Protein AF-A0A9E0UCE8-F1 (afdb_monomer_lite)

pLDDT: mean 89.72, std 10.03, range [45.31, 96.56]

Radius of gyration: 19.13 Å; chains: 1; bounding box: 42×56×51 Å

Secondary structure (DSSP, 8-state):
-HHHHHGGGGGGGHHHHHHHHTTPPPPGGGGGSTTTGGGB-TTS-B-HHHHHHHT-HHHHSS--TT-HHHHHHHHHHHTPPS--HHHHHHHHHHHHHHHHHHHHHTTS-GGGHHHHHHHHHHHHHHHHHT-TTSHHHHHHHHHHHHHHHHHHHHHHHHHHH-TT-S-S-S--

Structure (mmCIF, N/CA/C/O backbone):
data_AF-A0A9E0UCE8-F1
#
_entry.id   AF-A0A9E0UCE8-F1
#
loop_
_atom_site.group_PDB
_atom_site.id
_atom_site.type_symbol
_atom_site.label_atom_id
_atom_site.label_alt_id
_atom_site.label_comp_id
_atom_site.label_asym_id
_atom_site.label_entity_id
_atom_site.label_seq_id
_atom_site.pdbx_PDB_ins_code
_atom_site.Cartn_x
_atom_site.Cartn_y
_atom_site.Cartn_z
_atom_site.occupancy
_atom_site.B_iso_or_equiv
_atom_site.auth_seq_id
_atom_site.auth_comp_id
_atom_site.auth_asym_id
_atom_site.auth_atom_id
_atom_site.pdbx_PDB_model_num
ATOM 1 N N . TRP A 1 1 ? 13.518 8.952 -3.266 1.00 91.88 1 TRP A N 1
ATOM 2 C CA . TRP A 1 1 ? 12.935 7.655 -2.852 1.00 91.88 1 TRP A CA 1
ATOM 3 C C . TRP A 1 1 ? 12.118 7.725 -1.569 1.00 91.88 1 TRP A C 1
ATOM 5 O O . TRP A 1 1 ? 11.106 7.041 -1.507 1.00 91.88 1 TRP A O 1
ATOM 15 N N . GLN A 1 2 ? 12.487 8.557 -0.584 1.00 93.75 2 GLN A N 1
ATOM 16 C CA . GLN A 1 2 ? 11.769 8.698 0.694 1.00 93.75 2 GLN A CA 1
ATOM 17 C C . GLN A 1 2 ? 10.242 8.817 0.553 1.00 93.75 2 GLN A C 1
ATOM 19 O O . GLN A 1 2 ? 9.529 8.049 1.184 1.00 93.75 2 GLN A O 1
ATOM 24 N N . ALA A 1 3 ? 9.734 9.703 -0.313 1.00 94.81 3 ALA A N 1
ATOM 25 C CA . ALA A 1 3 ? 8.290 9.859 -0.529 1.00 94.81 3 ALA A CA 1
ATOM 26 C C . ALA A 1 3 ? 7.595 8.554 -0.971 1.00 94.81 3 ALA A C 1
ATOM 28 O O . ALA A 1 3 ? 6.529 8.215 -0.464 1.00 94.81 3 ALA A O 1
ATOM 29 N N . ALA A 1 4 ? 8.214 7.793 -1.878 1.00 95.62 4 ALA A N 1
ATOM 30 C CA . ALA A 1 4 ? 7.695 6.507 -2.338 1.00 95.62 4 ALA A CA 1
ATOM 31 C C . ALA A 1 4 ? 7.747 5.427 -1.243 1.00 95.62 4 ALA A C 1
ATOM 33 O O . ALA A 1 4 ? 6.852 4.590 -1.177 1.00 95.62 4 ALA A O 1
ATOM 34 N N . VAL A 1 5 ? 8.767 5.453 -0.379 1.00 95.19 5 VAL A N 1
ATOM 35 C CA . VAL A 1 5 ? 8.901 4.532 0.763 1.00 95.19 5 VAL A CA 1
ATOM 36 C C . VAL A 1 5 ? 7.880 4.859 1.853 1.00 95.19 5 VAL A C 1
ATOM 38 O O . VAL A 1 5 ? 7.172 3.970 2.308 1.00 95.19 5 VAL A O 1
ATOM 41 N N . LEU A 1 6 ? 7.733 6.129 2.239 1.00 94.62 6 LEU A N 1
ATOM 42 C CA . LEU A 1 6 ? 6.756 6.546 3.251 1.00 94.62 6 LEU A CA 1
ATOM 43 C C . LEU A 1 6 ? 5.315 6.240 2.827 1.00 94.62 6 LEU A C 1
ATOM 45 O O . LEU A 1 6 ? 4.476 5.937 3.670 1.00 94.62 6 LEU A O 1
ATOM 49 N N . TRP A 1 7 ? 5.033 6.247 1.523 1.00 96.56 7 TRP A N 1
ATOM 50 C CA . TRP A 1 7 ? 3.720 5.892 0.991 1.00 96.56 7 TRP A CA 1
ATOM 51 C C . TRP A 1 7 ? 3.315 4.426 1.248 1.00 96.56 7 TRP A C 1
ATOM 53 O O . TRP A 1 7 ? 2.123 4.135 1.353 1.00 96.56 7 TRP A O 1
ATOM 63 N N . PHE A 1 8 ? 4.278 3.509 1.434 1.00 94.69 8 PHE A N 1
ATOM 64 C CA . PHE A 1 8 ? 3.996 2.121 1.838 1.00 94.69 8 PHE A CA 1
ATOM 65 C C . PHE A 1 8 ? 3.349 2.015 3.219 1.00 94.69 8 PHE A C 1
ATOM 67 O O . PHE A 1 8 ? 2.642 1.043 3.469 1.00 94.69 8 PHE A O 1
ATOM 74 N N . ALA A 1 9 ? 3.509 3.019 4.087 1.00 93.25 9 ALA A N 1
ATOM 75 C CA . ALA A 1 9 ? 2.857 3.031 5.395 1.00 93.25 9 ALA A CA 1
ATOM 76 C C . ALA A 1 9 ? 1.320 3.006 5.297 1.00 93.25 9 ALA A C 1
ATOM 78 O O . ALA A 1 9 ? 0.656 2.600 6.246 1.00 93.25 9 ALA A O 1
ATOM 79 N N . TRP A 1 10 ? 0.755 3.412 4.155 1.00 95.19 10 TRP A N 1
ATOM 80 C CA . TRP A 1 10 ? -0.689 3.408 3.911 1.00 95.19 10 TRP A CA 1
ATOM 81 C C . TRP A 1 10 ? -1.218 2.087 3.344 1.00 95.19 10 TRP A C 1
ATOM 83 O O . TRP A 1 10 ? -2.426 1.865 3.347 1.00 95.19 10 TRP A O 1
ATOM 93 N N . LEU A 1 11 ? -0.336 1.198 2.879 1.00 93.38 11 LEU A N 1
ATOM 94 C CA . LEU A 1 11 ? -0.722 -0.049 2.219 1.00 93.38 11 LEU A CA 1
ATOM 95 C C . LEU A 1 11 ? -1.528 -1.008 3.128 1.00 93.38 11 LEU A C 1
ATOM 97 O O . LEU A 1 11 ? -2.523 -1.559 2.660 1.00 93.38 11 LEU A O 1
ATOM 101 N N . PRO A 1 12 ? -1.206 -1.187 4.426 1.00 91.75 12 PRO A N 1
ATOM 102 C CA . PRO A 1 12 ? -2.023 -2.027 5.310 1.00 91.75 12 PRO A CA 1
ATOM 103 C C . PRO A 1 12 ? -3.453 -1.503 5.514 1.00 91.75 12 PRO A C 1
ATOM 105 O O . PRO A 1 12 ? -4.353 -2.273 5.843 1.00 91.75 12 PRO A O 1
ATOM 108 N N . PHE A 1 13 ? -3.668 -0.203 5.297 1.00 94.06 13 PHE A N 1
ATOM 109 C CA . PHE A 1 13 ? -4.938 0.482 5.532 1.00 94.06 13 PHE A CA 1
ATOM 110 C C . PHE A 1 13 ? -5.813 0.595 4.276 1.00 94.06 13 PHE A C 1
ATOM 112 O O . PHE A 1 13 ? -6.894 1.177 4.342 1.00 94.06 13 PHE A O 1
ATOM 119 N N . LEU A 1 14 ? -5.408 0.013 3.137 1.00 93.94 14 LEU A N 1
ATOM 120 C CA . LEU A 1 14 ? -6.227 0.036 1.918 1.00 93.94 14 LEU A CA 1
ATOM 121 C C . LEU A 1 14 ? -7.668 -0.463 2.111 1.00 93.94 14 LEU A C 1
ATOM 123 O O . LEU A 1 14 ? -8.559 0.173 1.553 1.00 93.94 14 LEU A O 1
ATOM 127 N N . PRO A 1 15 ? -7.954 -1.518 2.904 1.00 92.19 15 PRO A N 1
ATOM 128 C CA . PRO A 1 15 ? -9.336 -1.929 3.152 1.00 92.19 15 PRO A CA 1
ATOM 129 C C . PRO A 1 15 ? -10.181 -0.848 3.841 1.00 92.19 15 PRO A C 1
ATOM 131 O O . PRO A 1 15 ? -11.373 -0.737 3.567 1.00 92.19 15 PRO A O 1
ATOM 134 N N . VAL A 1 16 ? -9.570 -0.026 4.701 1.00 94.44 16 VAL A N 1
ATOM 135 C CA . VAL A 1 16 ? -10.249 1.103 5.354 1.00 94.44 16 VAL A CA 1
ATOM 136 C C . VAL A 1 16 ? -10.547 2.193 4.340 1.00 94.44 16 VAL A C 1
ATOM 138 O O . VAL A 1 16 ? -11.670 2.674 4.278 1.00 94.44 16 VAL A O 1
ATOM 141 N N . PHE A 1 17 ? -9.580 2.551 3.495 1.00 95.50 17 PHE A N 1
ATOM 142 C CA . PHE A 1 17 ? -9.818 3.537 2.440 1.00 95.50 17 PHE A CA 1
ATOM 143 C C . PHE A 1 17 ? -10.857 3.056 1.424 1.00 95.50 17 PHE A C 1
ATOM 145 O O . PHE A 1 17 ? -11.660 3.852 0.956 1.00 95.50 17 PHE A O 1
ATOM 152 N N . GLU A 1 18 ? -10.902 1.757 1.139 1.00 94.44 18 GLU A N 1
ATOM 153 C CA . GLU A 1 18 ? -11.945 1.142 0.319 1.00 94.44 18 GLU A CA 1
ATOM 154 C C . GLU A 1 18 ? -13.328 1.269 0.980 1.00 94.44 18 GLU A C 1
ATOM 156 O O . GLU A 1 18 ? -14.279 1.676 0.318 1.00 94.44 18 GLU A O 1
ATOM 161 N N . HIS A 1 19 ? -13.445 1.005 2.284 1.00 92.81 19 HIS A N 1
ATOM 162 C CA . HIS A 1 19 ? -14.675 1.241 3.053 1.00 92.81 19 HIS A CA 1
ATOM 163 C C . HIS A 1 19 ? -15.113 2.713 3.002 1.00 92.81 19 HIS A C 1
ATOM 165 O O . HIS A 1 19 ? -16.246 3.006 2.626 1.00 92.81 19 HIS A O 1
ATOM 171 N N . LEU A 1 20 ? -14.194 3.638 3.283 1.00 93.19 20 LEU A N 1
ATOM 172 C CA . LEU A 1 20 ? -14.452 5.081 3.277 1.00 93.19 20 LEU A CA 1
ATOM 173 C C . LEU A 1 20 ? -14.818 5.613 1.882 1.00 93.19 20 LEU A C 1
ATOM 175 O O . LEU A 1 20 ? -15.701 6.455 1.758 1.00 93.19 20 LEU A O 1
ATOM 179 N N . SER A 1 21 ? -14.190 5.098 0.818 1.00 93.19 21 SER A N 1
ATOM 180 C CA . SER A 1 21 ? -14.469 5.509 -0.569 1.00 93.19 21 SER A CA 1
ATOM 181 C C . SER A 1 21 ? -15.907 5.218 -1.013 1.00 93.19 21 SER A C 1
ATOM 183 O O . SER A 1 21 ? -16.409 5.848 -1.941 1.00 93.19 21 SER A O 1
ATOM 185 N N . ARG A 1 22 ? -16.598 4.302 -0.320 1.00 90.75 22 ARG A N 1
ATOM 186 C CA . ARG A 1 22 ? -18.018 3.986 -0.542 1.00 90.75 22 ARG A CA 1
ATOM 187 C C . ARG A 1 22 ? -18.966 4.916 0.221 1.00 90.75 22 ARG A C 1
ATOM 189 O O . ARG A 1 22 ? -20.165 4.664 0.246 1.00 90.75 22 ARG A O 1
ATOM 196 N N . GLY A 1 23 ? -18.441 5.955 0.871 1.00 89.06 23 GLY A N 1
ATOM 197 C CA . GLY A 1 23 ? -19.216 6.876 1.702 1.00 89.06 23 GLY A CA 1
ATOM 198 C C . GLY A 1 23 ? -19.629 6.288 3.053 1.00 89.06 23 GLY A C 1
ATOM 199 O O . GLY A 1 23 ? -20.467 6.869 3.737 1.00 89.06 23 GLY A O 1
ATOM 200 N N . ALA A 1 24 ? -19.070 5.139 3.443 1.00 90.69 24 ALA A N 1
ATOM 201 C CA . ALA A 1 24 ? -19.340 4.559 4.748 1.00 90.69 24 ALA A CA 1
ATOM 202 C C . ALA A 1 24 ? -18.641 5.373 5.857 1.00 90.69 24 ALA A C 1
ATOM 204 O O . ALA A 1 24 ? -17.556 5.918 5.624 1.00 90.69 24 ALA A O 1
ATOM 205 N N . PRO A 1 25 ? -19.231 5.455 7.064 1.00 92.44 25 PRO A N 1
ATOM 206 C CA . PRO A 1 25 ? -18.645 6.222 8.155 1.00 92.44 25 PRO A CA 1
ATOM 207 C C . PRO A 1 25 ? -17.303 5.618 8.609 1.00 92.44 25 PRO A C 1
ATOM 209 O O . PRO A 1 25 ? -17.123 4.393 8.514 1.00 92.44 25 PRO A O 1
ATOM 212 N N . PRO A 1 26 ? -16.367 6.443 9.118 1.00 94.94 26 PRO A N 1
ATOM 213 C CA . PRO A 1 26 ? -15.145 5.958 9.748 1.00 94.94 26 PRO A CA 1
ATOM 214 C C . PRO A 1 26 ? -15.446 4.963 10.880 1.00 94.94 26 PRO A C 1
ATOM 216 O O . PRO A 1 26 ? -16.290 5.255 11.723 1.00 94.94 26 PRO A O 1
ATOM 219 N N . PRO A 1 27 ? -14.789 3.789 10.918 1.00 94.56 27 PRO A N 1
ATOM 220 C CA . PRO A 1 27 ? -14.947 2.856 12.031 1.00 94.56 27 PRO A CA 1
ATOM 221 C C . PRO A 1 27 ? -14.442 3.445 13.355 1.00 94.56 27 PRO A C 1
ATOM 223 O O . PRO A 1 27 ? -13.381 4.063 13.370 1.00 94.56 27 PRO A O 1
ATOM 226 N N . ASP A 1 28 ? -15.107 3.153 14.476 1.00 93.06 28 ASP A N 1
ATOM 227 C CA . ASP A 1 28 ? -14.755 3.707 15.799 1.00 93.06 28 ASP A CA 1
ATOM 228 C C . ASP A 1 28 ? -13.294 3.454 16.206 1.00 93.06 28 ASP A C 1
ATOM 230 O O . ASP A 1 28 ? -12.624 4.317 16.774 1.00 93.06 28 ASP A O 1
ATOM 234 N N . TRP A 1 29 ? -12.758 2.277 15.866 1.00 94.06 29 TRP A N 1
ATOM 235 C CA . TRP A 1 29 ? -11.373 1.916 16.182 1.00 94.06 29 TRP A CA 1
ATOM 236 C C . TRP A 1 29 ? -10.347 2.822 15.487 1.00 94.06 29 TRP A C 1
ATOM 238 O O . TRP A 1 29 ? -9.203 2.896 15.930 1.00 94.06 29 TRP A O 1
ATOM 248 N N . MET A 1 30 ? -10.738 3.527 14.421 1.00 95.88 30 MET A N 1
ATOM 249 C CA . MET A 1 30 ? -9.867 4.429 13.674 1.00 95.88 30 MET A CA 1
ATOM 250 C C . MET A 1 30 ? -9.358 5.582 14.551 1.00 95.88 30 MET A C 1
ATOM 252 O O . MET A 1 30 ? -8.222 6.015 14.374 1.00 95.88 30 MET A O 1
ATOM 256 N N . ALA A 1 31 ? -10.148 6.019 15.539 1.00 94.75 31 ALA A N 1
ATOM 257 C CA . ALA A 1 31 ? -9.740 7.025 16.520 1.00 94.75 31 ALA A CA 1
ATOM 258 C C . ALA A 1 31 ? -8.666 6.516 17.502 1.00 94.75 31 ALA A C 1
ATOM 260 O O . ALA A 1 31 ? -7.914 7.314 18.058 1.00 94.75 31 ALA A O 1
ATOM 261 N N . LEU A 1 32 ? -8.568 5.196 17.700 1.00 94.06 32 LEU A N 1
ATOM 262 C CA . LEU A 1 32 ? -7.569 4.563 18.570 1.00 94.06 32 LEU A CA 1
ATOM 263 C C . LEU A 1 32 ? -6.229 4.326 17.854 1.00 94.06 32 LEU A C 1
ATOM 265 O O . LEU A 1 32 ? -5.214 4.079 18.506 1.00 94.06 32 LEU A O 1
ATOM 269 N N . ASP A 1 33 ? -6.208 4.378 16.521 1.00 95.19 33 ASP A N 1
ATOM 270 C CA . ASP A 1 33 ? -4.989 4.204 15.735 1.00 95.19 33 ASP A CA 1
ATOM 271 C C . ASP A 1 33 ? -4.200 5.520 15.659 1.00 95.19 33 ASP A C 1
ATOM 273 O O . ASP A 1 33 ? -4.704 6.550 15.211 1.00 95.19 33 ASP A O 1
ATOM 277 N N . TYR A 1 34 ? -2.923 5.477 16.051 1.00 93.44 34 TYR A N 1
ATOM 278 C CA . TYR A 1 34 ? -2.059 6.662 16.130 1.00 93.44 34 TYR A CA 1
ATOM 279 C C . TYR A 1 34 ? -1.893 7.407 14.797 1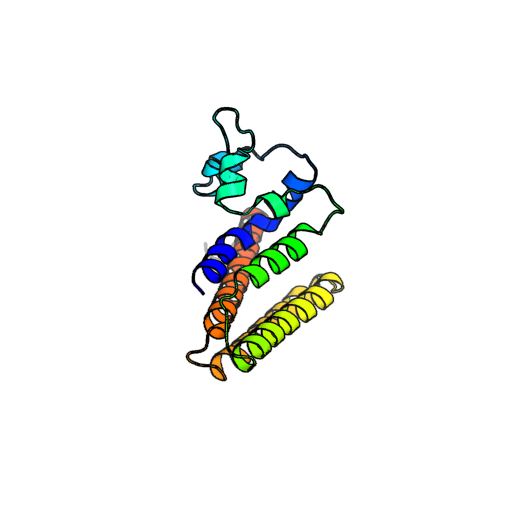.00 93.44 34 TYR A C 1
ATOM 281 O O . TYR A 1 34 ? -1.531 8.583 14.791 1.00 93.44 34 TYR A O 1
ATOM 289 N N . ARG A 1 35 ? -2.086 6.728 13.660 1.00 93.88 35 ARG A N 1
ATOM 290 C CA . ARG A 1 35 ? -1.923 7.301 12.324 1.00 93.88 35 ARG A CA 1
ATOM 291 C C . ARG A 1 35 ? -3.270 7.696 11.748 1.00 93.88 35 ARG A C 1
ATOM 293 O O . ARG A 1 35 ? -3.401 8.822 11.272 1.00 93.88 35 ARG A O 1
ATOM 300 N N . LEU A 1 36 ? -4.253 6.800 11.773 1.00 95.31 36 LEU A N 1
ATOM 301 C CA . LEU A 1 36 ? -5.570 7.077 11.204 1.00 95.31 36 LEU A CA 1
ATOM 302 C C . LEU A 1 36 ? -6.367 8.087 12.033 1.00 95.31 36 LEU A C 1
ATOM 304 O O . LEU A 1 36 ? -7.072 8.899 11.442 1.00 95.31 36 LEU A O 1
ATOM 308 N N . GLY A 1 37 ? -6.196 8.117 13.356 1.00 95.12 37 GLY A N 1
ATOM 309 C CA . GLY A 1 37 ? -6.842 9.105 14.221 1.00 95.12 37 GLY A CA 1
ATOM 310 C C . GLY A 1 37 ? -6.461 10.543 13.858 1.00 95.12 37 GLY A C 1
ATOM 311 O O . GLY A 1 37 ? -7.272 11.451 13.982 1.00 95.12 37 GLY A O 1
ATOM 312 N N . THR A 1 38 ? -5.269 10.759 13.284 1.00 95.19 38 THR A N 1
ATOM 313 C CA . THR A 1 38 ? -4.840 12.086 12.791 1.00 95.19 38 THR A CA 1
ATOM 314 C C . THR A 1 38 ? -5.616 12.575 11.563 1.00 95.19 38 THR A C 1
ATOM 316 O O . THR A 1 38 ? -5.510 13.747 11.197 1.00 95.19 38 THR A O 1
ATOM 319 N N . LEU A 1 39 ? -6.376 11.685 10.915 1.00 96.12 39 LEU A N 1
ATOM 320 C CA . LEU A 1 39 ? -7.239 11.995 9.776 1.00 96.12 39 LEU A CA 1
ATOM 321 C C . LEU A 1 39 ? -8.660 12.376 10.209 1.00 96.12 39 LEU A C 1
ATOM 323 O O . LEU A 1 39 ? -9.456 12.753 9.349 1.00 96.12 39 LEU A O 1
ATOM 327 N N . LEU A 1 40 ? -8.979 12.257 11.499 1.00 96.44 40 LEU A N 1
ATOM 328 C CA . LEU A 1 40 ? -10.300 12.535 12.050 1.00 96.44 40 LEU A CA 1
ATOM 329 C C . LEU A 1 40 ? -10.343 13.908 12.724 1.00 96.44 40 LEU A C 1
ATOM 331 O O . LEU A 1 40 ? -9.329 14.416 13.214 1.00 96.44 40 LEU A O 1
ATOM 335 N N . ASP A 1 41 ? -11.518 14.526 12.715 1.00 94.38 41 ASP A N 1
ATOM 336 C CA . ASP A 1 41 ? -11.837 15.670 13.562 1.00 94.38 41 ASP A CA 1
ATOM 337 C C . ASP A 1 41 ? -12.376 15.220 14.930 1.00 94.38 41 ASP A C 1
ATOM 339 O O . ASP A 1 41 ? -12.470 14.030 15.234 1.00 94.38 41 ASP A O 1
ATOM 343 N N . GLU A 1 42 ? -12.719 16.191 15.772 1.00 90.81 42 GLU A N 1
ATOM 344 C CA . GLU A 1 42 ? -13.285 15.968 17.108 1.00 90.81 42 GLU A CA 1
ATOM 345 C C . GLU A 1 42 ? -14.637 15.235 17.102 1.00 90.81 42 GLU A C 1
ATOM 347 O O . GLU A 1 42 ? -15.005 14.633 18.109 1.00 90.81 42 GLU A O 1
ATOM 352 N N . ASN A 1 43 ? -15.343 15.228 15.967 1.00 90.50 43 ASN A N 1
ATOM 353 C CA . ASN A 1 43 ? -16.615 14.535 15.776 1.00 90.50 43 ASN A CA 1
ATOM 354 C C . ASN A 1 43 ? -16.435 13.150 15.128 1.00 90.50 43 ASN A C 1
ATOM 356 O O . ASN A 1 43 ? -17.422 12.480 14.825 1.00 90.50 43 ASN A O 1
ATOM 360 N N . GLY A 1 44 ? -15.192 12.719 14.884 1.00 90.62 44 GLY A N 1
ATOM 361 C CA . GLY A 1 44 ? -14.886 11.454 14.218 1.00 90.62 44 GLY A CA 1
ATOM 362 C C . GLY A 1 44 ? -15.114 11.471 12.703 1.00 90.62 44 GLY A C 1
ATOM 363 O O . GLY A 1 44 ? -15.127 10.410 12.080 1.00 90.62 44 GLY A O 1
ATOM 364 N N . ALA A 1 45 ? -15.281 12.645 12.089 1.00 93.25 45 ALA A N 1
ATOM 365 C CA . ALA A 1 45 ? -15.409 12.796 10.644 1.00 93.25 45 ALA A CA 1
ATOM 366 C C . ALA A 1 45 ? -14.042 13.000 9.972 1.00 93.25 45 ALA A C 1
ATOM 368 O O . ALA A 1 45 ? -13.073 13.447 10.585 1.00 93.25 45 ALA A O 1
ATOM 369 N N . LEU A 1 46 ? -13.947 12.659 8.683 1.00 94.44 46 LEU A N 1
ATOM 370 C CA . LEU A 1 46 ? -12.710 12.810 7.919 1.00 94.44 46 LEU A CA 1
ATOM 371 C C . LEU A 1 46 ? -12.367 14.281 7.675 1.00 94.44 46 LEU A C 1
ATOM 373 O O . LEU A 1 46 ? -13.148 15.043 7.107 1.00 94.44 46 LEU A O 1
ATOM 377 N N . ARG A 1 47 ? -11.127 14.640 7.989 1.00 95.38 47 ARG A N 1
ATOM 378 C CA . ARG A 1 47 ? -10.564 15.964 7.745 1.00 95.38 47 ARG A CA 1
ATOM 379 C C . ARG A 1 47 ? -9.987 16.083 6.342 1.00 95.38 47 ARG A C 1
ATOM 381 O O . ARG A 1 47 ? -8.928 15.522 6.049 1.00 95.38 47 ARG A O 1
ATOM 388 N N . ALA A 1 48 ? -10.640 16.869 5.486 1.00 92.69 48 ALA A N 1
ATOM 389 C CA . ALA A 1 48 ? -10.181 17.111 4.116 1.00 92.69 48 ALA A CA 1
ATOM 390 C C . ALA A 1 48 ? -8.742 17.666 4.059 1.00 92.69 48 ALA A C 1
ATOM 392 O O . ALA A 1 48 ? -7.934 17.193 3.260 1.00 92.69 48 ALA A O 1
ATOM 393 N N . ASP A 1 49 ? -8.385 18.585 4.965 1.00 95.00 49 ASP A N 1
ATOM 394 C CA . ASP A 1 49 ? -7.042 19.175 5.043 1.00 95.00 49 ASP A CA 1
ATOM 395 C C . ASP A 1 49 ? -5.962 18.141 5.414 1.00 95.00 49 ASP A C 1
ATOM 397 O O . ASP A 1 49 ? -4.834 18.190 4.921 1.00 95.00 49 ASP A O 1
ATOM 401 N N . ALA A 1 50 ? -6.288 17.191 6.295 1.00 94.88 50 ALA A N 1
ATOM 402 C CA . ALA A 1 50 ? -5.368 16.137 6.706 1.00 94.88 50 ALA A CA 1
ATOM 403 C C . ALA A 1 50 ? -5.155 15.124 5.575 1.00 94.88 50 ALA A C 1
ATOM 405 O O . ALA A 1 50 ? -4.020 14.727 5.301 1.00 94.88 50 ALA A O 1
ATOM 406 N N . LEU A 1 51 ? -6.234 14.753 4.881 1.00 94.81 51 LEU A N 1
ATOM 407 C CA . LEU A 1 51 ? -6.192 13.869 3.719 1.00 94.81 51 LEU A CA 1
ATOM 408 C C . LEU A 1 51 ? -5.352 14.462 2.585 1.00 94.81 51 LEU A C 1
ATOM 410 O O . LEU A 1 51 ? -4.523 13.754 2.009 1.00 94.81 51 LEU A O 1
ATOM 414 N N . GLU A 1 52 ? -5.517 15.753 2.299 1.00 94.69 52 GLU A N 1
ATOM 415 C CA . GLU A 1 52 ? -4.752 16.447 1.265 1.00 94.69 52 GLU A CA 1
ATOM 416 C C . GLU A 1 52 ? -3.263 16.522 1.615 1.00 94.69 52 GLU A C 1
ATOM 418 O O . GLU A 1 52 ? -2.425 16.133 0.799 1.00 94.69 52 GLU A O 1
ATOM 423 N N . ARG A 1 53 ? -2.918 16.905 2.854 1.00 93.69 53 ARG A N 1
ATOM 424 C CA . ARG A 1 53 ? -1.520 16.945 3.326 1.00 93.69 53 ARG A CA 1
ATOM 425 C C . ARG A 1 53 ? -0.813 15.596 3.218 1.00 93.69 53 ARG A C 1
ATOM 427 O O . ARG A 1 53 ? 0.379 15.551 2.926 1.00 93.69 53 ARG A O 1
ATOM 434 N N . GLN A 1 54 ? -1.535 14.499 3.446 1.00 94.00 54 GLN A N 1
ATOM 435 C CA . GLN A 1 54 ? -0.997 13.144 3.297 1.00 94.00 54 GLN A CA 1
ATOM 436 C C . GLN A 1 54 ? -1.050 12.638 1.844 1.00 94.00 54 GLN A C 1
ATOM 438 O O . GLN A 1 54 ? -0.468 11.599 1.528 1.00 94.00 54 GLN A O 1
ATOM 443 N N . GLY A 1 55 ? -1.725 13.355 0.941 1.00 94.50 55 GLY A N 1
ATOM 444 C CA . GLY A 1 55 ? -1.948 12.954 -0.447 1.00 94.50 55 GLY A CA 1
ATOM 445 C C . GLY A 1 55 ? -2.887 11.753 -0.594 1.00 94.50 55 GLY A C 1
ATOM 446 O O . GLY A 1 55 ? -2.735 10.987 -1.545 1.00 94.50 55 GLY A O 1
ATOM 447 N N . LEU A 1 56 ? -3.812 11.567 0.355 1.00 95.81 56 LEU A N 1
ATOM 448 C CA . LEU A 1 56 ? -4.782 10.467 0.418 1.00 95.81 56 LEU A CA 1
ATOM 449 C C . LEU A 1 56 ? -6.088 10.767 -0.325 1.00 95.81 56 LEU A C 1
ATOM 451 O O . LEU A 1 56 ? -6.823 9.831 -0.632 1.00 95.81 56 LEU A O 1
ATOM 455 N N . SER A 1 57 ? -6.364 12.028 -0.670 1.00 93.94 57 SER A N 1
ATOM 456 C CA . SER A 1 57 ? -7.591 12.435 -1.373 1.00 93.94 57 SER A CA 1
ATOM 457 C C . SER A 1 57 ? -7.923 11.581 -2.612 1.00 93.94 57 SER A C 1
ATOM 459 O O . SER A 1 57 ? -9.082 11.190 -2.754 1.00 93.94 57 SER A O 1
ATOM 461 N N . PRO A 1 58 ? -6.957 11.182 -3.473 1.00 92.94 58 PRO A N 1
ATOM 462 C CA . PRO A 1 58 ? -7.250 10.312 -4.616 1.00 92.94 58 PRO A CA 1
ATOM 463 C C . PRO A 1 58 ? -7.805 8.932 -4.232 1.00 92.94 58 PRO A C 1
ATOM 465 O O . PRO A 1 58 ? -8.563 8.338 -5.000 1.00 92.94 58 PRO A O 1
ATOM 468 N N . LEU A 1 59 ? -7.449 8.408 -3.054 1.00 94.31 59 LEU A N 1
ATOM 469 C CA . LEU A 1 59 ? -7.930 7.104 -2.588 1.00 94.31 59 LEU A CA 1
ATOM 470 C C . LEU A 1 59 ? -9.411 7.141 -2.206 1.00 94.31 59 LEU A C 1
ATOM 472 O O . LEU A 1 59 ? -10.071 6.113 -2.281 1.00 94.31 59 LEU A O 1
ATOM 476 N N . LEU A 1 60 ? -9.924 8.314 -1.833 1.00 92.75 60 LEU A N 1
ATOM 477 C CA . LEU A 1 60 ? -11.295 8.504 -1.359 1.00 92.75 60 LEU A CA 1
ATOM 478 C C . LEU A 1 60 ? -12.240 9.070 -2.419 1.00 92.75 60 LEU A C 1
ATOM 480 O O . LEU A 1 60 ? -13.425 9.238 -2.147 1.00 92.75 60 LEU A O 1
ATOM 484 N N . ALA A 1 61 ? -11.742 9.374 -3.620 1.00 88.56 61 ALA A N 1
ATOM 485 C CA . ALA A 1 61 ? -12.612 9.799 -4.708 1.00 88.56 61 ALA A CA 1
ATOM 486 C C . ALA A 1 61 ? -13.680 8.723 -4.988 1.00 88.56 61 ALA A C 1
ATOM 488 O O . ALA A 1 61 ? -13.405 7.524 -4.904 1.00 88.56 61 ALA A O 1
ATOM 489 N N . ALA A 1 62 ? -14.891 9.134 -5.357 1.00 83.44 62 ALA A N 1
ATOM 490 C CA . ALA A 1 62 ? -15.932 8.185 -5.737 1.00 83.44 62 ALA A CA 1
ATOM 491 C C . ALA A 1 62 ? -15.471 7.315 -6.927 1.00 83.44 62 ALA A C 1
ATOM 493 O O . ALA A 1 62 ? -14.689 7.749 -7.782 1.00 83.44 62 ALA A O 1
ATOM 494 N N . GLY A 1 63 ? -15.903 6.059 -6.974 1.00 79.94 63 GLY A N 1
ATOM 495 C CA . GLY A 1 63 ? -15.590 5.146 -8.071 1.00 79.94 63 GLY A CA 1
ATOM 496 C C . GLY A 1 63 ? -16.078 3.729 -7.816 1.00 79.94 63 GLY A C 1
ATOM 497 O O . GLY A 1 63 ? -16.728 3.463 -6.808 1.00 79.94 63 GLY A O 1
ATOM 498 N N . GLU A 1 64 ? -15.746 2.823 -8.736 1.00 81.81 64 GLU A N 1
ATOM 499 C CA . GLU A 1 64 ? -16.138 1.420 -8.602 1.00 81.81 64 GLU A CA 1
ATOM 500 C C . GLU A 1 64 ? -15.432 0.751 -7.415 1.00 81.81 64 GLU A C 1
ATOM 502 O O . GLU A 1 64 ? -14.259 1.052 -7.141 1.00 81.81 64 GLU A O 1
ATOM 507 N N . PRO A 1 65 ? -16.094 -0.217 -6.759 1.00 81.06 65 PRO A N 1
ATOM 508 C CA . PRO A 1 65 ? -15.462 -1.052 -5.751 1.00 81.06 65 PRO A CA 1
ATOM 509 C C . PRO A 1 65 ? -14.171 -1.704 -6.269 1.00 81.06 65 PRO A C 1
ATOM 511 O O . PRO A 1 65 ? -14.099 -2.204 -7.392 1.00 81.06 65 PRO A O 1
ATOM 514 N N . GLY A 1 66 ? -13.139 -1.726 -5.430 1.00 84.12 66 GLY A N 1
ATOM 515 C CA . GLY A 1 66 ? -11.847 -2.343 -5.721 1.00 84.12 66 GLY A CA 1
ATOM 516 C C . GLY A 1 66 ? -10.860 -1.445 -6.472 1.00 84.12 66 GLY A C 1
ATOM 517 O O . GLY A 1 66 ? -9.775 -1.911 -6.828 1.00 84.12 66 GLY A O 1
ATOM 518 N N . GLN A 1 67 ? -11.182 -0.167 -6.705 1.00 90.12 67 GLN A N 1
ATOM 519 C CA . GLN A 1 67 ? -10.259 0.783 -7.339 1.00 90.12 67 GLN A CA 1
ATOM 520 C C . GLN A 1 67 ? -9.217 1.380 -6.380 1.00 90.12 67 GLN A C 1
ATOM 522 O O . GLN A 1 67 ? -8.216 1.932 -6.840 1.00 90.12 67 GLN A O 1
ATOM 527 N N . VAL A 1 68 ? -9.384 1.279 -5.057 1.00 94.44 68 VAL A N 1
ATOM 528 C CA . VAL A 1 68 ? -8.461 1.940 -4.116 1.00 94.44 68 VAL A CA 1
ATOM 529 C C . VAL A 1 68 ? -7.025 1.428 -4.254 1.00 94.44 68 VAL A C 1
ATOM 531 O O . VAL A 1 68 ? -6.083 2.222 -4.241 1.00 94.44 68 VAL A O 1
ATOM 534 N N . ALA A 1 69 ? -6.836 0.125 -4.474 1.00 91.81 69 ALA A N 1
ATOM 535 C CA . ALA A 1 69 ? -5.507 -0.457 -4.665 1.00 91.8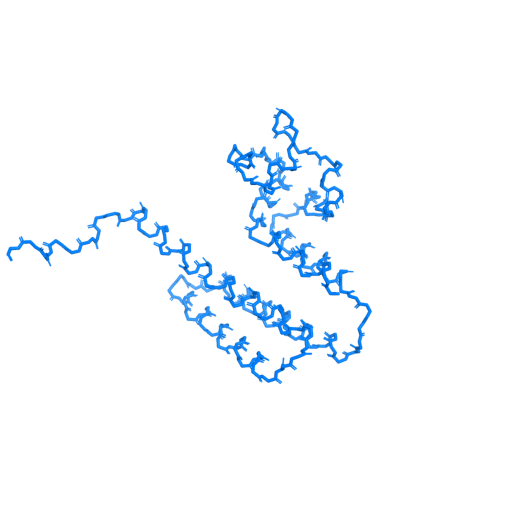1 69 ALA A CA 1
ATOM 536 C C . ALA A 1 69 ? -4.805 0.055 -5.934 1.00 91.81 69 ALA A C 1
ATOM 538 O O . ALA A 1 69 ? -3.608 0.356 -5.904 1.00 91.81 69 ALA A O 1
ATOM 539 N N . SER A 1 70 ? -5.537 0.201 -7.043 1.00 92.00 70 SER A N 1
ATOM 540 C CA . SER A 1 70 ? -4.964 0.701 -8.297 1.00 92.00 70 SER A CA 1
ATOM 541 C C . SER A 1 70 ? -4.615 2.187 -8.199 1.00 92.00 70 SER A C 1
ATOM 543 O O . SER A 1 70 ? -3.549 2.598 -8.664 1.00 92.00 70 SER A O 1
ATOM 545 N N . ARG A 1 71 ? -5.449 2.981 -7.516 1.00 95.25 71 ARG A N 1
ATOM 546 C CA . ARG A 1 71 ? -5.168 4.393 -7.224 1.00 95.25 71 ARG A CA 1
ATOM 547 C C . ARG A 1 71 ? -3.962 4.542 -6.309 1.00 95.25 71 ARG A C 1
ATOM 549 O O . ARG A 1 71 ? -3.066 5.315 -6.629 1.00 95.25 71 ARG A O 1
ATOM 556 N N . TRP A 1 72 ? -3.865 3.737 -5.250 1.00 96.12 72 TRP A N 1
ATOM 557 C CA . TRP A 1 72 ? -2.684 3.711 -4.385 1.00 96.12 72 TRP A CA 1
ATOM 558 C C . TRP A 1 72 ? -1.407 3.417 -5.176 1.00 96.12 72 TRP A C 1
ATOM 560 O O . TRP A 1 72 ? -0.413 4.130 -5.012 1.00 96.12 72 TRP A O 1
ATOM 570 N N . ALA A 1 73 ? -1.440 2.431 -6.078 1.00 94.75 73 ALA A N 1
ATOM 571 C CA . ALA A 1 73 ? -0.296 2.081 -6.915 1.00 94.75 73 ALA A CA 1
ATOM 572 C C . ALA A 1 73 ? 0.064 3.195 -7.917 1.00 94.75 73 ALA A C 1
ATOM 574 O O . ALA A 1 73 ? 1.244 3.470 -8.141 1.00 94.75 73 ALA A O 1
ATOM 575 N N . ALA A 1 74 ? -0.926 3.876 -8.501 1.00 94.62 74 ALA A N 1
ATOM 576 C CA . ALA A 1 74 ? -0.696 5.020 -9.386 1.00 94.62 74 ALA A CA 1
ATOM 577 C C . ALA A 1 74 ? -0.048 6.196 -8.633 1.00 94.62 74 ALA A C 1
ATOM 579 O O . ALA A 1 74 ? 0.978 6.729 -9.060 1.00 94.62 74 ALA A O 1
ATOM 580 N N . THR A 1 75 ? -0.592 6.538 -7.466 1.00 96.00 75 THR A N 1
ATOM 581 C CA . THR A 1 75 ? -0.091 7.584 -6.569 1.00 96.00 75 THR A CA 1
ATOM 582 C C . THR A 1 75 ? 1.315 7.265 -6.041 1.00 96.00 75 THR A C 1
ATOM 584 O O . THR A 1 75 ? 2.150 8.165 -5.903 1.00 96.00 75 THR A O 1
ATOM 587 N N . TRP A 1 76 ? 1.626 5.984 -5.821 1.00 96.06 76 TRP A N 1
ATOM 588 C CA . TRP A 1 76 ? 2.973 5.516 -5.500 1.00 96.06 76 TRP A CA 1
ATOM 589 C C . TRP A 1 76 ? 3.963 5.741 -6.653 1.00 96.06 76 TRP A C 1
ATOM 591 O O . TRP A 1 76 ? 5.037 6.299 -6.432 1.00 96.06 76 TRP A O 1
ATOM 601 N N . ARG A 1 77 ? 3.598 5.367 -7.888 1.00 94.81 77 ARG A N 1
ATOM 602 C CA . ARG A 1 77 ? 4.445 5.541 -9.088 1.00 94.81 77 ARG A CA 1
ATOM 603 C C . ARG A 1 77 ? 4.761 7.005 -9.390 1.00 94.81 77 ARG A C 1
ATOM 605 O O . ARG A 1 77 ? 5.852 7.304 -9.871 1.00 94.81 77 ARG A O 1
ATOM 612 N N . GLN A 1 78 ? 3.835 7.912 -9.082 1.00 94.94 78 GLN A N 1
ATOM 613 C CA . GLN A 1 78 ? 4.039 9.362 -9.194 1.00 94.94 78 GLN A CA 1
ATOM 614 C C . GLN A 1 78 ? 5.063 9.904 -8.182 1.00 94.94 78 GLN A C 1
ATOM 616 O O . GLN A 1 78 ? 5.652 10.952 -8.412 1.00 94.94 78 GLN A O 1
ATOM 621 N N . ARG A 1 79 ? 5.304 9.194 -7.070 1.00 95.19 79 ARG A N 1
ATOM 622 C CA . ARG A 1 79 ? 6.285 9.575 -6.032 1.00 95.19 79 ARG A CA 1
ATOM 623 C C . ARG A 1 79 ? 7.691 9.049 -6.310 1.00 95.19 79 ARG A C 1
ATOM 625 O O . ARG A 1 79 ? 8.594 9.242 -5.489 1.00 95.19 79 ARG A O 1
ATOM 632 N N . TRP A 1 80 ? 7.892 8.341 -7.420 1.00 94.62 80 TRP A N 1
ATOM 633 C CA . TRP A 1 80 ? 9.225 7.895 -7.804 1.00 94.62 80 TRP A CA 1
ATOM 634 C C . TRP A 1 80 ? 10.047 9.118 -8.227 1.00 94.62 80 TRP A C 1
ATOM 636 O O . TRP A 1 80 ? 9.555 9.938 -9.001 1.00 94.62 80 TRP A O 1
ATOM 646 N N . PRO A 1 81 ? 11.284 9.270 -7.727 1.00 93.44 81 PRO A N 1
ATOM 647 C CA . PRO A 1 81 ? 12.154 10.338 -8.197 1.00 93.44 81 PRO A CA 1
ATOM 648 C C . PRO A 1 81 ? 12.485 10.136 -9.681 1.00 93.44 81 PRO A C 1
ATOM 650 O O . PRO A 1 81 ? 12.382 9.021 -10.204 1.00 93.44 81 PRO A O 1
ATOM 653 N N . ALA A 1 82 ? 12.958 11.196 -10.337 1.00 91.62 82 ALA A N 1
ATOM 654 C CA . ALA A 1 82 ? 13.645 11.046 -11.613 1.00 91.62 82 ALA A CA 1
ATOM 655 C C . ALA A 1 82 ? 14.816 10.067 -11.419 1.00 91.62 82 ALA A C 1
ATOM 657 O O . ALA A 1 82 ? 15.655 10.246 -10.535 1.00 91.62 82 ALA A O 1
ATOM 658 N N . THR A 1 83 ? 14.818 8.983 -12.185 1.00 89.31 83 THR A N 1
ATOM 659 C CA . THR A 1 83 ? 15.774 7.881 -12.059 1.00 89.31 83 THR A CA 1
ATOM 660 C C . THR A 1 83 ? 16.167 7.405 -13.447 1.00 89.31 83 THR A C 1
AT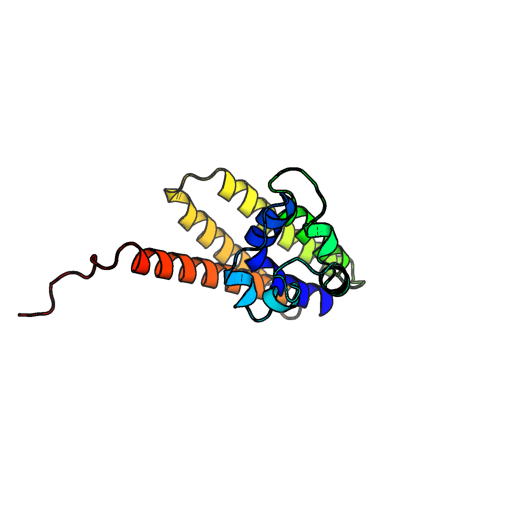OM 662 O O . THR A 1 83 ? 15.468 7.682 -14.425 1.00 89.31 83 THR A O 1
ATOM 665 N N . ASP A 1 84 ? 17.294 6.711 -13.544 1.00 91.81 84 ASP A N 1
ATOM 666 C CA . ASP A 1 84 ? 17.764 6.186 -14.812 1.00 91.81 84 ASP A CA 1
ATOM 667 C C . ASP A 1 84 ? 16.785 5.130 -15.379 1.00 91.81 84 ASP A C 1
ATOM 669 O O . ASP A 1 84 ? 16.052 4.466 -14.629 1.00 91.81 84 ASP A O 1
ATOM 673 N N . PRO A 1 85 ? 16.766 4.933 -16.710 1.00 92.19 85 PRO A N 1
ATOM 674 C CA . PRO A 1 85 ? 15.848 3.991 -17.345 1.00 92.19 85 PRO A CA 1
ATOM 675 C C . PRO A 1 85 ? 15.974 2.549 -16.836 1.00 92.19 85 PRO A C 1
ATOM 677 O O . PRO A 1 85 ? 14.993 1.806 -16.868 1.00 92.19 85 PRO A O 1
ATOM 680 N N . MET A 1 86 ? 17.154 2.129 -16.369 1.00 91.19 86 MET A N 1
ATOM 681 C CA . MET A 1 86 ? 17.363 0.769 -15.879 1.00 91.19 86 MET A CA 1
ATOM 682 C C . MET A 1 86 ? 16.714 0.578 -14.505 1.00 91.19 86 MET A C 1
ATOM 684 O O . MET A 1 86 ? 15.953 -0.372 -14.322 1.00 91.19 86 MET A O 1
ATOM 688 N N . SER A 1 87 ? 16.930 1.504 -13.568 1.00 90.88 87 SER A N 1
ATOM 689 C CA . SER A 1 87 ? 16.256 1.505 -12.263 1.00 90.88 87 SER A CA 1
ATOM 690 C C . SER A 1 87 ? 14.734 1.539 -12.410 1.00 90.88 87 SER A C 1
ATOM 692 O O . SER A 1 87 ? 14.028 0.785 -11.736 1.00 90.88 87 SER A O 1
ATOM 694 N N . ARG A 1 88 ? 14.219 2.346 -13.351 1.00 92.31 88 ARG A N 1
ATOM 695 C CA . ARG A 1 88 ? 12.787 2.376 -13.684 1.00 92.31 88 ARG A CA 1
ATOM 696 C C . ARG A 1 88 ? 12.290 1.004 -14.152 1.00 92.31 88 ARG A C 1
ATOM 698 O O . ARG A 1 88 ? 11.355 0.472 -13.562 1.00 92.31 88 ARG A O 1
ATOM 705 N N . ARG A 1 89 ? 12.967 0.389 -15.132 1.00 92.94 89 ARG A N 1
ATOM 706 C CA . ARG A 1 89 ? 12.616 -0.949 -15.649 1.00 92.94 89 ARG A CA 1
ATOM 707 C C . ARG A 1 89 ? 12.597 -2.020 -14.562 1.00 92.94 89 ARG A C 1
ATOM 709 O O . ARG A 1 89 ? 11.754 -2.910 -14.596 1.00 92.94 89 ARG A O 1
ATOM 716 N N . ARG A 1 90 ? 13.513 -1.955 -13.596 1.00 92.69 90 ARG A N 1
ATOM 717 C CA . ARG A 1 90 ? 13.570 -2.925 -12.492 1.00 92.69 90 ARG A CA 1
ATOM 718 C C . ARG A 1 90 ? 12.405 -2.764 -11.516 1.00 92.69 90 ARG A C 1
ATOM 720 O O . ARG A 1 90 ? 11.868 -3.767 -11.053 1.00 92.69 90 ARG A O 1
ATOM 727 N N . LEU A 1 91 ? 11.972 -1.534 -11.246 1.00 93.50 91 LEU A N 1
ATOM 728 C CA . LEU A 1 91 ? 10.753 -1.281 -10.471 1.00 93.50 91 LEU A CA 1
ATOM 729 C C . LEU A 1 91 ? 9.497 -1.727 -11.214 1.00 93.50 91 LEU A C 1
ATOM 731 O O . LEU A 1 91 ? 8.607 -2.311 -10.599 1.00 93.50 91 LEU A O 1
ATOM 735 N N . ASP A 1 92 ? 9.438 -1.507 -12.525 1.00 94.62 92 ASP A N 1
ATOM 736 C CA . ASP A 1 92 ? 8.332 -1.993 -13.350 1.00 94.62 92 ASP A CA 1
ATOM 737 C C . ASP A 1 92 ? 8.293 -3.533 -13.361 1.00 94.62 92 ASP A C 1
ATOM 739 O O . ASP A 1 92 ? 7.224 -4.123 -13.208 1.00 94.62 92 ASP A O 1
ATOM 743 N N . ALA A 1 93 ? 9.452 -4.201 -13.425 1.00 94.38 93 ALA A N 1
ATOM 744 C CA . ALA A 1 93 ? 9.548 -5.655 -13.295 1.00 94.38 93 ALA A CA 1
ATOM 745 C C . ALA A 1 93 ? 9.081 -6.154 -11.915 1.00 94.38 93 ALA A C 1
ATOM 747 O O . ALA A 1 93 ? 8.368 -7.153 -11.835 1.00 94.38 93 ALA A O 1
ATOM 748 N N . PHE A 1 94 ? 9.427 -5.448 -10.833 1.00 95.25 94 PHE A N 1
ATOM 749 C CA . PHE A 1 94 ? 8.888 -5.724 -9.498 1.00 95.25 94 PHE A CA 1
ATOM 750 C C . PHE A 1 94 ? 7.360 -5.572 -9.462 1.00 95.25 94 PHE A C 1
ATOM 752 O O . PHE A 1 94 ? 6.677 -6.486 -9.003 1.00 95.25 94 PHE A O 1
ATOM 759 N N . CYS A 1 95 ? 6.811 -4.485 -10.015 1.00 94.75 95 CYS A N 1
ATOM 760 C CA . CYS A 1 95 ? 5.360 -4.295 -10.114 1.00 94.75 95 CYS A CA 1
ATOM 761 C C . CYS A 1 95 ? 4.695 -5.452 -10.864 1.00 94.75 95 CYS A C 1
ATOM 763 O O . CYS A 1 95 ? 3.711 -6.001 -10.383 1.00 94.75 95 CYS A O 1
ATOM 765 N N . ALA A 1 96 ? 5.262 -5.867 -11.999 1.00 95.19 96 ALA A N 1
ATOM 766 C CA . ALA A 1 96 ? 4.719 -6.949 -12.812 1.00 95.19 96 ALA A CA 1
ATOM 767 C C . ALA A 1 96 ? 4.670 -8.290 -12.058 1.00 95.19 96 ALA A C 1
ATOM 769 O O . ALA A 1 96 ? 3.728 -9.064 -12.239 1.00 95.19 96 ALA A O 1
ATOM 770 N N . VAL A 1 97 ? 5.650 -8.567 -11.187 1.00 95.75 97 VAL A N 1
ATOM 771 C CA . VAL A 1 97 ? 5.632 -9.750 -10.310 1.00 95.75 97 VAL A CA 1
ATOM 772 C C . VAL A 1 97 ? 4.465 -9.683 -9.323 1.00 95.75 97 VAL A C 1
ATOM 774 O O . VAL A 1 97 ? 3.734 -10.667 -9.188 1.00 95.75 97 VAL A O 1
ATOM 777 N N . ILE A 1 98 ? 4.253 -8.530 -8.685 1.00 94.38 98 ILE A N 1
ATOM 778 C CA . ILE A 1 98 ? 3.134 -8.319 -7.757 1.00 94.38 98 ILE A CA 1
ATOM 779 C C . ILE A 1 98 ? 1.788 -8.415 -8.488 1.00 94.38 98 ILE A C 1
ATOM 781 O O . ILE A 1 98 ? 0.910 -9.154 -8.049 1.00 94.38 98 ILE A O 1
ATOM 785 N N . ASP A 1 99 ? 1.637 -7.749 -9.633 1.00 93.06 99 ASP A N 1
ATOM 786 C CA . ASP A 1 99 ? 0.403 -7.751 -10.427 1.00 93.06 99 ASP A CA 1
ATOM 787 C C . ASP A 1 99 ? 0.043 -9.168 -10.903 1.00 93.06 99 ASP A C 1
ATOM 789 O O . ASP A 1 99 ? -1.113 -9.593 -10.801 1.00 93.06 99 ASP A O 1
ATOM 793 N N . THR A 1 100 ? 1.041 -9.938 -11.350 1.00 94.19 100 THR A N 1
ATOM 794 C CA . THR A 1 100 ? 0.866 -11.347 -11.739 1.00 94.19 100 THR A CA 1
ATOM 795 C C . THR A 1 100 ? 0.391 -12.186 -10.557 1.00 94.19 100 THR A C 1
ATOM 797 O O . THR A 1 100 ? -0.566 -12.952 -10.691 1.00 94.19 100 THR A O 1
ATOM 800 N N . HIS A 1 101 ? 1.018 -12.020 -9.388 1.00 93.50 101 HIS A N 1
ATOM 801 C CA . HIS A 1 101 ? 0.607 -12.720 -8.175 1.00 93.50 101 HIS A CA 1
ATOM 802 C C . HIS A 1 101 ? -0.828 -12.356 -7.779 1.00 93.50 101 HIS A C 1
ATOM 804 O O . HIS A 1 101 ? -1.643 -13.254 -7.599 1.00 93.50 101 HIS A O 1
ATOM 810 N N . LEU A 1 102 ? -1.182 -11.068 -7.720 1.00 90.31 102 LEU A N 1
ATOM 811 C CA . LEU A 1 102 ? -2.535 -10.623 -7.366 1.00 90.31 102 LEU A CA 1
ATOM 812 C C . LEU A 1 102 ? -3.593 -11.126 -8.356 1.00 90.31 102 LEU A C 1
ATOM 814 O O . LEU A 1 102 ? -4.721 -11.438 -7.969 1.00 90.31 102 LEU A O 1
ATOM 818 N N . ALA A 1 103 ? -3.261 -11.205 -9.645 1.00 91.25 103 ALA A N 1
ATOM 819 C CA . ALA A 1 103 ? -4.154 -11.759 -10.656 1.00 91.25 103 ALA A CA 1
ATOM 820 C C . ALA A 1 103 ? -4.354 -13.274 -10.496 1.00 91.25 103 ALA A C 1
ATOM 822 O O . ALA A 1 103 ? -5.462 -13.753 -10.737 1.00 91.25 103 ALA A O 1
ATOM 823 N N . ALA A 1 104 ? -3.312 -14.025 -10.129 1.00 92.06 104 ALA A N 1
ATOM 824 C CA . ALA A 1 104 ? -3.409 -15.459 -9.849 1.00 92.06 104 ALA A CA 1
ATOM 825 C C . ALA A 1 104 ? -4.163 -15.719 -8.537 1.00 92.06 104 ALA A C 1
ATOM 827 O O . ALA A 1 104 ? -5.098 -16.512 -8.507 1.00 92.06 104 ALA A O 1
ATOM 828 N N . PHE A 1 105 ? -3.821 -14.979 -7.483 1.00 89.94 105 PHE A N 1
ATOM 829 C CA . PHE A 1 105 ? -4.390 -15.112 -6.146 1.00 89.94 105 PHE A CA 1
ATOM 830 C C . PHE A 1 105 ? -5.903 -14.870 -6.127 1.00 89.94 105 PHE A C 1
ATOM 832 O O . PHE A 1 105 ? -6.638 -15.647 -5.529 1.00 89.94 105 PHE A O 1
ATOM 839 N N . ARG A 1 106 ? -6.398 -13.859 -6.859 1.00 88.75 106 ARG A N 1
ATOM 840 C CA . ARG A 1 106 ? -7.844 -13.585 -6.988 1.00 88.75 106 ARG A CA 1
ATOM 841 C C . ARG A 1 106 ? -8.651 -14.724 -7.619 1.00 88.75 106 ARG A C 1
ATOM 843 O O . ARG A 1 106 ? -9.854 -14.789 -7.407 1.00 88.75 106 ARG A O 1
ATOM 850 N N . ARG A 1 107 ? -8.013 -15.578 -8.422 1.00 89.94 107 ARG A N 1
ATOM 851 C CA . ARG A 1 107 ? -8.649 -16.714 -9.109 1.00 89.94 107 ARG A CA 1
ATOM 852 C C . ARG A 1 107 ? -8.406 -18.046 -8.401 1.00 89.94 107 ARG A C 1
ATOM 854 O O . ARG A 1 107 ? -8.961 -19.059 -8.812 1.00 89.94 107 ARG A O 1
ATOM 861 N N . ALA A 1 108 ? -7.548 -18.058 -7.387 1.00 89.50 108 ALA A N 1
ATOM 862 C CA . ALA A 1 108 ? -7.118 -19.272 -6.725 1.00 89.50 108 ALA A CA 1
ATOM 863 C C . ALA A 1 108 ? -8.188 -19.797 -5.770 1.00 89.50 108 ALA A C 1
ATOM 865 O O . ALA A 1 108 ? -8.864 -19.034 -5.079 1.00 89.50 108 ALA A O 1
ATOM 866 N N . ALA A 1 109 ? -8.292 -21.119 -5.684 1.00 86.69 109 ALA A N 1
ATOM 867 C CA . ALA A 1 109 ? -9.070 -21.748 -4.635 1.00 86.69 109 ALA A CA 1
ATOM 868 C C . ALA A 1 109 ? -8.376 -21.562 -3.266 1.00 86.69 109 ALA A C 1
ATOM 870 O O . ALA A 1 109 ? -7.143 -21.474 -3.212 1.00 86.69 109 ALA A O 1
ATOM 871 N N . PRO A 1 110 ? -9.123 -21.552 -2.142 1.00 81.94 110 PRO A N 1
ATOM 872 C CA . PRO A 1 110 ? -8.559 -21.276 -0.816 1.00 81.94 110 PRO A CA 1
ATOM 873 C C . PRO A 1 110 ? -7.374 -22.171 -0.419 1.00 81.94 110 PRO A C 1
ATOM 875 O O . PRO A 1 110 ? -6.461 -21.710 0.261 1.00 81.94 110 PRO A O 1
ATOM 878 N N . HIS A 1 111 ? -7.355 -23.428 -0.874 1.00 81.69 111 HIS A N 1
ATOM 879 C CA . HIS A 1 111 ? -6.290 -24.391 -0.576 1.00 81.69 111 HIS A CA 1
ATOM 880 C C . HIS A 1 111 ? -4.963 -24.083 -1.295 1.00 81.69 111 HIS A C 1
ATOM 882 O O . HIS A 1 111 ? -3.903 -24.352 -0.741 1.00 81.69 111 HIS A O 1
ATOM 888 N N . SER A 1 112 ? -4.992 -23.442 -2.468 1.00 85.56 112 SER A N 1
ATOM 889 C CA . SER A 1 112 ? -3.786 -23.050 -3.222 1.00 85.56 112 SER A CA 1
ATOM 890 C C . SER A 1 112 ? -3.217 -21.694 -2.785 1.00 85.56 112 SER A C 1
ATOM 892 O O . SER A 1 112 ? -2.152 -21.270 -3.237 1.00 85.56 112 SER A O 1
ATOM 894 N N . ALA A 1 113 ? -3.918 -20.976 -1.901 1.00 84.94 113 ALA A N 1
ATOM 895 C CA . ALA A 1 113 ? -3.526 -19.636 -1.476 1.00 84.94 113 ALA A CA 1
ATOM 896 C C . ALA A 1 113 ? -2.182 -19.621 -0.725 1.00 84.94 113 ALA A C 1
ATOM 898 O O . ALA A 1 113 ? -1.472 -18.616 -0.754 1.00 84.94 113 ALA A O 1
ATOM 899 N N . TRP A 1 114 ? -1.829 -20.704 -0.027 1.00 85.69 114 TRP A N 1
ATOM 900 C CA . TRP A 1 114 ? -0.532 -20.827 0.647 1.00 85.69 114 TRP A CA 1
ATOM 901 C C . TRP A 1 114 ? 0.617 -20.959 -0.360 1.00 85.69 114 TRP A C 1
ATOM 903 O O . TRP A 1 114 ? 1.563 -20.175 -0.323 1.00 85.69 114 TRP A O 1
ATOM 913 N N . GLU A 1 115 ? 0.486 -21.879 -1.316 1.00 90.69 115 GLU A N 1
ATOM 914 C CA . GLU A 1 115 ? 1.497 -22.144 -2.347 1.00 90.69 115 GLU A CA 1
ATOM 915 C C . GLU A 1 115 ? 1.803 -20.899 -3.184 1.00 90.69 115 GLU A C 1
ATOM 917 O O . GLU A 1 115 ? 2.963 -20.591 -3.451 1.00 90.69 115 GLU A O 1
ATOM 922 N N . LEU A 1 116 ? 0.775 -20.118 -3.536 1.00 91.56 116 LEU A N 1
ATOM 923 C CA . LEU A 1 116 ? 0.957 -18.867 -4.276 1.00 91.56 116 LEU A CA 1
ATOM 924 C C . LEU A 1 116 ? 1.748 -17.812 -3.495 1.00 91.56 116 LEU A C 1
ATOM 926 O O . LEU A 1 116 ? 2.483 -17.031 -4.106 1.00 91.56 116 LEU A O 1
ATOM 930 N N . ARG A 1 117 ? 1.594 -17.759 -2.165 1.00 91.38 117 ARG A N 1
ATOM 931 C CA . ARG A 1 117 ? 2.353 -16.830 -1.313 1.00 91.38 117 ARG A CA 1
ATOM 932 C C . ARG A 1 117 ? 3.806 -17.261 -1.178 1.00 91.38 117 ARG A C 1
ATOM 934 O O . ARG A 1 117 ? 4.686 -16.412 -1.289 1.00 91.38 117 ARG A O 1
ATOM 941 N N . GLU A 1 118 ? 4.064 -18.555 -1.010 1.00 92.19 118 GLU A N 1
ATOM 942 C CA . GLU A 1 118 ? 5.434 -19.078 -0.964 1.00 92.19 118 GLU A CA 1
ATOM 943 C C . GLU A 1 118 ? 6.149 -18.903 -2.310 1.00 92.19 118 GLU A C 1
ATOM 945 O O . GLU A 1 118 ? 7.279 -18.420 -2.349 1.00 92.19 118 GLU A O 1
ATOM 950 N N . ALA A 1 119 ? 5.464 -19.150 -3.430 1.00 93.94 119 ALA A N 1
ATOM 951 C CA . ALA A 1 119 ? 6.013 -18.885 -4.759 1.00 93.94 119 ALA A CA 1
ATOM 952 C C . ALA A 1 119 ? 6.372 -17.399 -4.960 1.00 93.94 119 ALA A C 1
AT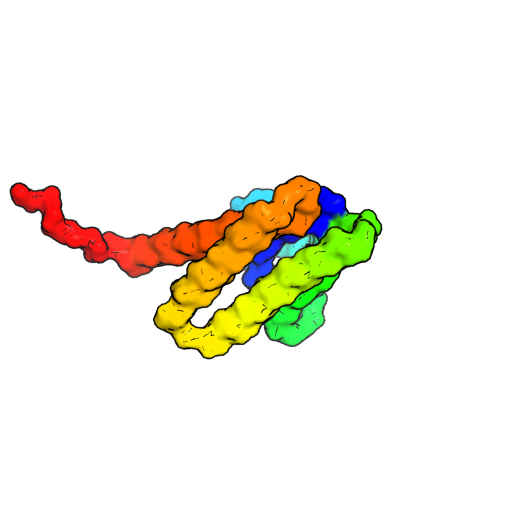OM 954 O O . ALA A 1 119 ? 7.412 -17.081 -5.544 1.00 93.94 119 ALA A O 1
ATOM 955 N N . LEU A 1 120 ? 5.539 -16.475 -4.460 1.00 95.50 120 LEU A N 1
ATOM 956 C CA . LEU A 1 120 ? 5.859 -15.048 -4.482 1.00 95.50 120 LEU A CA 1
ATOM 957 C C . LEU A 1 120 ? 7.075 -14.735 -3.601 1.00 95.50 120 LEU A C 1
ATOM 959 O O . LEU A 1 120 ? 7.981 -14.037 -4.056 1.00 95.50 120 LEU A O 1
ATOM 963 N N . ARG A 1 121 ? 7.113 -15.253 -2.369 1.00 95.44 121 ARG A N 1
ATOM 964 C CA . ARG A 1 121 ? 8.226 -15.059 -1.428 1.00 95.44 121 ARG A CA 1
ATOM 965 C C . ARG A 1 121 ? 9.552 -15.495 -2.045 1.00 95.44 121 ARG A C 1
ATOM 967 O O . ARG A 1 121 ? 10.506 -14.719 -2.023 1.00 95.44 121 ARG A O 1
ATOM 974 N N . GLU A 1 122 ? 9.608 -16.685 -2.637 1.00 95.25 122 GLU A N 1
ATOM 975 C CA . GLU A 1 122 ? 10.827 -17.190 -3.278 1.00 95.25 122 GLU A CA 1
ATOM 976 C C . GLU A 1 122 ? 11.248 -16.338 -4.474 1.00 95.25 122 GLU A C 1
ATOM 978 O O . GLU A 1 122 ? 12.417 -15.966 -4.607 1.00 95.25 122 GLU A O 1
ATOM 983 N N . ARG A 1 123 ? 10.293 -15.912 -5.307 1.00 95.25 123 ARG A N 1
ATOM 984 C CA . ARG A 1 123 ? 10.593 -15.013 -6.426 1.00 95.25 123 ARG A CA 1
ATOM 985 C C . ARG A 1 123 ? 11.151 -13.668 -5.955 1.00 95.25 123 ARG A C 1
ATOM 987 O O . ARG A 1 123 ? 12.107 -13.167 -6.546 1.00 95.25 123 ARG A O 1
ATOM 994 N N . LEU A 1 124 ? 10.594 -13.101 -4.886 1.00 95.25 124 LEU A N 1
ATOM 995 C CA . LEU A 1 124 ? 11.081 -11.859 -4.285 1.00 95.25 124 LEU A CA 1
ATOM 996 C C . LEU A 1 124 ? 12.475 -12.030 -3.663 1.00 95.25 124 LEU A C 1
ATOM 998 O O . LEU A 1 124 ? 13.325 -11.164 -3.862 1.00 95.25 124 LEU A O 1
ATOM 1002 N N . ARG A 1 125 ? 12.753 -13.151 -2.984 1.00 94.56 125 ARG A N 1
ATOM 1003 C CA . ARG A 1 125 ? 14.091 -13.474 -2.451 1.00 94.56 125 ARG A CA 1
ATOM 1004 C C . ARG A 1 125 ? 15.139 -13.552 -3.557 1.00 94.56 125 ARG A C 1
ATOM 1006 O O . ARG A 1 125 ? 16.195 -12.935 -3.442 1.00 94.56 125 ARG A O 1
ATOM 1013 N N . LEU A 1 126 ? 14.832 -14.236 -4.659 1.00 93.50 126 LEU A N 1
ATOM 1014 C CA . LEU A 1 126 ? 15.729 -14.308 -5.816 1.00 93.50 126 LEU A CA 1
ATOM 1015 C C . LEU A 1 126 ? 16.007 -12.918 -6.405 1.00 93.50 126 LEU A C 1
ATOM 1017 O O . LEU A 1 126 ? 17.162 -12.579 -6.664 1.00 93.50 126 LEU A O 1
ATOM 1021 N N . MET A 1 127 ? 14.972 -12.086 -6.563 1.00 92.62 127 MET A N 1
ATOM 1022 C CA . MET A 1 127 ? 15.142 -10.703 -7.023 1.00 92.62 127 MET A CA 1
ATOM 1023 C C . MET A 1 127 ? 15.996 -9.870 -6.061 1.00 92.62 127 MET A C 1
ATOM 1025 O O . MET A 1 127 ? 16.818 -9.078 -6.519 1.00 92.62 127 MET A O 1
ATOM 1029 N N . PHE A 1 128 ? 15.827 -10.059 -4.750 1.00 91.19 128 PHE A N 1
ATOM 1030 C CA . PHE A 1 128 ? 16.604 -9.373 -3.719 1.00 91.19 128 PHE A CA 1
ATOM 1031 C C . PHE A 1 128 ? 18.095 -9.722 -3.810 1.00 91.19 128 PHE A C 1
ATOM 1033 O O . PHE A 1 128 ? 18.937 -8.827 -3.865 1.00 91.19 128 PHE A O 1
ATOM 1040 N N . HIS A 1 129 ? 18.428 -11.015 -3.894 1.00 88.62 129 HIS A N 1
ATOM 1041 C CA . HIS A 1 129 ? 19.818 -11.480 -3.947 1.00 88.62 129 HIS A CA 1
ATOM 1042 C C . HIS A 1 129 ? 20.564 -11.037 -5.210 1.00 88.62 129 HIS A C 1
ATOM 1044 O O . HIS A 1 129 ? 21.768 -10.805 -5.163 1.00 88.62 129 HIS A O 1
ATOM 1050 N N . GLN A 1 130 ? 19.864 -10.885 -6.334 1.00 86.75 130 GLN A N 1
ATOM 1051 C CA . GLN A 1 130 ? 20.472 -10.460 -7.598 1.00 86.75 130 GLN A CA 1
ATOM 1052 C C . GLN A 1 130 ? 20.731 -8.947 -7.685 1.00 86.75 130 GLN A C 1
ATOM 1054 O O . GLN A 1 130 ? 21.385 -8.503 -8.630 1.00 86.75 130 GLN A O 1
ATOM 1059 N N . ARG A 1 131 ? 20.171 -8.142 -6.771 1.00 77.50 131 ARG A N 1
ATOM 1060 C CA . ARG A 1 131 ? 20.060 -6.678 -6.912 1.00 77.50 131 ARG A CA 1
ATOM 1061 C C . ARG A 1 131 ? 20.393 -5.966 -5.606 1.00 77.50 131 ARG A C 1
ATOM 1063 O O . ARG A 1 131 ? 19.547 -5.309 -5.005 1.00 77.50 131 ARG A O 1
ATOM 1070 N N . LEU A 1 132 ? 21.629 -6.104 -5.143 1.00 75.50 132 LEU A N 1
ATOM 1071 C CA . LEU A 1 132 ? 22.098 -5.376 -3.965 1.00 75.50 132 LEU A CA 1
ATOM 1072 C C . LEU A 1 132 ? 22.348 -3.898 -4.314 1.00 75.50 132 LEU A C 1
ATOM 1074 O O . LEU A 1 132 ? 22.858 -3.595 -5.388 1.00 75.50 132 LEU A O 1
ATOM 1078 N N . LEU A 1 133 ? 22.008 -2.998 -3.384 1.00 81.38 133 LEU A N 1
ATOM 1079 C CA . LEU A 1 133 ? 22.229 -1.541 -3.470 1.00 81.38 133 LEU A CA 1
ATOM 1080 C C . LEU A 1 133 ? 21.394 -0.787 -4.522 1.00 81.38 133 LEU A C 1
ATOM 1082 O O . LEU A 1 133 ? 21.774 0.297 -4.960 1.00 81.38 133 LEU A O 1
ATOM 1086 N N . GLU A 1 134 ? 20.225 -1.311 -4.890 1.00 88.12 134 GLU A N 1
ATOM 1087 C CA . GLU A 1 134 ? 19.311 -0.641 -5.815 1.00 88.12 134 GLU A CA 1
ATOM 1088 C C . GLU A 1 134 ? 18.042 -0.115 -5.121 1.00 88.12 134 GLU A C 1
ATOM 1090 O O . GLU A 1 134 ? 17.620 -0.647 -4.091 1.00 88.12 134 GLU A O 1
ATOM 1095 N N . PRO A 1 135 ? 17.350 0.894 -5.687 1.00 87.38 135 PRO A N 1
ATOM 1096 C CA . PRO A 1 135 ? 16.109 1.396 -5.096 1.00 87.38 135 PRO A CA 1
ATOM 1097 C C . PRO A 1 135 ? 15.008 0.337 -4.968 1.00 87.38 135 PRO A C 1
ATOM 1099 O O . PRO A 1 135 ? 14.235 0.352 -4.011 1.00 87.38 135 PRO A O 1
ATOM 1102 N N . VAL A 1 136 ? 14.944 -0.600 -5.921 1.00 93.19 136 VAL A N 1
ATOM 1103 C CA . VAL A 1 136 ? 13.958 -1.692 -5.933 1.00 93.19 136 VAL A CA 1
ATOM 1104 C C . VAL A 1 136 ? 14.094 -2.610 -4.714 1.00 93.19 136 VAL A C 1
ATOM 1106 O O . VAL A 1 136 ? 13.096 -3.131 -4.221 1.00 93.19 136 VAL A O 1
ATOM 1109 N N . THR A 1 137 ? 15.305 -2.752 -4.177 1.00 94.12 137 THR A N 1
ATOM 1110 C CA . THR A 1 137 ? 15.639 -3.644 -3.061 1.00 94.12 137 THR A CA 1
ATOM 1111 C C . THR A 1 137 ? 14.864 -3.286 -1.795 1.00 94.12 137 THR A C 1
ATOM 1113 O O . THR A 1 137 ? 14.396 -4.179 -1.093 1.00 94.12 137 THR A O 1
ATOM 1116 N N . VAL A 1 138 ? 14.641 -1.990 -1.541 1.00 93.88 138 VAL A N 1
ATOM 1117 C CA . VAL A 1 138 ? 13.828 -1.519 -0.406 1.00 93.88 138 VAL A CA 1
ATOM 1118 C C . VAL A 1 138 ? 12.375 -1.970 -0.553 1.00 93.88 138 VAL A C 1
ATOM 1120 O O . VAL A 1 138 ? 11.775 -2.437 0.410 1.00 93.88 138 VAL A O 1
ATOM 1123 N N . PHE A 1 139 ? 11.805 -1.883 -1.755 1.00 95.12 139 PHE A N 1
ATOM 1124 C CA . PHE A 1 139 ? 10.417 -2.287 -1.992 1.00 95.12 139 PHE A CA 1
ATOM 1125 C C . PHE A 1 139 ? 10.239 -3.806 -1.977 1.00 95.12 139 PHE A C 1
ATOM 1127 O O . PHE A 1 139 ? 9.230 -4.290 -1.471 1.00 95.12 139 PHE A O 1
ATOM 1134 N N . ILE A 1 140 ? 11.236 -4.558 -2.453 1.00 95.38 140 ILE A N 1
ATOM 1135 C CA . ILE A 1 140 ? 11.265 -6.019 -2.315 1.00 95.38 140 ILE A CA 1
ATOM 1136 C C . ILE A 1 140 ? 11.305 -6.406 -0.834 1.00 95.38 140 ILE A C 1
ATOM 1138 O O . ILE A 1 140 ? 10.523 -7.250 -0.404 1.00 95.38 140 ILE A O 1
ATOM 1142 N N . TYR A 1 141 ? 12.169 -5.764 -0.044 1.00 94.50 141 TYR A N 1
ATOM 1143 C CA . TYR A 1 141 ? 12.243 -5.998 1.397 1.00 94.50 141 TYR A CA 1
ATOM 1144 C C . TYR A 1 141 ? 10.909 -5.695 2.092 1.00 94.50 141 TYR A C 1
ATOM 1146 O O . TYR A 1 141 ? 10.400 -6.531 2.833 1.00 94.50 141 TYR A O 1
ATOM 1154 N N . LEU A 1 142 ? 10.295 -4.542 1.805 1.00 94.94 142 LEU A N 1
ATOM 1155 C CA . LEU A 1 142 ? 8.983 -4.192 2.357 1.00 94.94 142 LEU A CA 1
ATOM 1156 C C . LEU A 1 142 ? 7.899 -5.203 1.957 1.00 94.94 142 LEU A C 1
ATOM 1158 O O . LEU A 1 142 ? 7.076 -5.563 2.793 1.00 94.94 142 LEU A O 1
ATOM 1162 N N . ALA A 1 143 ? 7.910 -5.697 0.716 1.00 94.31 143 ALA A N 1
ATOM 1163 C CA . ALA A 1 143 ? 6.979 -6.732 0.273 1.00 94.31 143 ALA A CA 1
ATOM 1164 C C . ALA A 1 143 ? 7.174 -8.054 1.035 1.00 94.31 143 ALA A C 1
ATOM 1166 O O . ALA A 1 143 ? 6.191 -8.671 1.437 1.00 94.31 143 ALA A O 1
ATOM 1167 N N . LEU A 1 144 ? 8.420 -8.467 1.293 1.00 94.75 144 LEU A N 1
ATOM 1168 C CA . LEU A 1 144 ? 8.713 -9.650 2.111 1.00 94.75 144 LEU A CA 1
ATOM 1169 C C . LEU A 1 144 ? 8.194 -9.485 3.548 1.00 94.75 144 LEU A C 1
ATOM 1171 O O . LEU A 1 144 ? 7.507 -10.374 4.048 1.00 94.75 144 LEU A O 1
ATOM 1175 N N . VAL A 1 145 ? 8.440 -8.328 4.172 1.00 94.12 145 VAL A N 1
ATOM 1176 C CA . VAL A 1 145 ? 7.922 -8.011 5.515 1.00 94.12 145 VAL A CA 1
ATOM 1177 C C . VAL A 1 145 ? 6.393 -8.047 5.541 1.00 94.12 145 VAL A C 1
ATOM 1179 O O . VAL A 1 145 ? 5.802 -8.582 6.474 1.00 94.12 145 VAL A O 1
ATOM 1182 N N . LEU A 1 146 ? 5.728 -7.518 4.514 1.00 90.75 146 LEU A N 1
ATOM 1183 C CA . LEU A 1 146 ? 4.267 -7.558 4.422 1.00 90.75 146 LEU A CA 1
ATOM 1184 C C . LEU A 1 146 ? 3.731 -8.990 4.329 1.00 90.75 146 LEU A C 1
ATOM 1186 O O . LEU A 1 146 ? 2.748 -9.302 4.997 1.00 90.75 146 LEU A O 1
ATOM 1190 N N . LEU A 1 147 ? 4.395 -9.878 3.582 1.00 91.31 147 LEU A N 1
ATOM 1191 C CA . LEU A 1 147 ? 4.031 -11.299 3.543 1.00 91.31 147 LEU A CA 1
ATOM 1192 C C . LEU A 1 147 ? 4.192 -11.973 4.916 1.00 91.31 147 LEU A C 1
ATOM 1194 O O . LEU A 1 147 ? 3.369 -12.812 5.291 1.00 91.31 147 LEU A O 1
ATOM 1198 N N . ASP A 1 148 ? 5.221 -11.605 5.683 1.00 91.62 148 ASP A N 1
ATOM 1199 C CA . ASP A 1 148 ? 5.399 -12.083 7.060 1.00 91.62 148 ASP A CA 1
ATOM 1200 C C . ASP A 1 148 ? 4.288 -11.577 7.992 1.00 91.62 148 ASP A C 1
ATOM 1202 O O . ASP A 1 148 ? 3.729 -12.355 8.770 1.00 91.62 148 ASP A O 1
ATOM 1206 N N . LEU A 1 149 ? 3.904 -10.302 7.875 1.00 89.50 149 LEU A N 1
ATOM 1207 C CA . LEU A 1 149 ? 2.809 -9.718 8.654 1.00 89.50 149 LEU A CA 1
ATOM 1208 C C . LEU A 1 149 ? 1.452 -10.333 8.304 1.00 89.50 149 LEU A C 1
ATOM 1210 O O . LEU A 1 149 ? 0.639 -10.577 9.196 1.00 89.50 149 LEU A O 1
ATOM 1214 N N . GLU A 1 150 ? 1.197 -10.629 7.029 1.00 87.81 150 GLU A N 1
ATOM 1215 C CA . GLU A 1 150 ? -0.020 -11.329 6.613 1.00 87.81 150 GLU A CA 1
ATOM 1216 C C . GLU A 1 150 ? -0.119 -12.720 7.241 1.00 87.81 150 GLU A C 1
ATOM 1218 O O . GLU A 1 150 ? -1.190 -13.098 7.727 1.00 87.81 150 GLU A O 1
ATOM 1223 N N . ARG A 1 151 ? 0.996 -13.461 7.270 1.00 87.62 151 ARG A N 1
ATOM 1224 C CA . ARG A 1 151 ? 1.074 -14.772 7.922 1.00 87.62 151 ARG A CA 1
ATOM 1225 C C . ARG A 1 151 ? 0.836 -14.657 9.426 1.00 87.62 151 ARG A C 1
ATOM 1227 O O . ARG A 1 151 ? 0.041 -15.421 9.968 1.00 87.62 151 ARG A O 1
ATOM 1234 N N . LEU A 1 152 ? 1.471 -13.691 10.090 1.00 89.88 152 LEU A N 1
ATOM 1235 C CA . LEU A 1 152 ? 1.261 -13.442 11.516 1.00 89.88 152 LEU A CA 1
ATOM 1236 C C . LEU A 1 152 ? -0.208 -13.122 11.815 1.00 89.88 152 LEU A C 1
ATOM 1238 O O . LEU A 1 152 ? -0.793 -13.708 12.723 1.00 89.88 152 LEU A O 1
ATOM 1242 N N . ARG A 1 153 ? -0.828 -12.241 11.023 1.00 88.12 153 ARG A N 1
ATOM 1243 C CA . ARG A 1 153 ? -2.246 -11.895 11.169 1.00 88.12 153 ARG A CA 1
ATOM 1244 C C . ARG A 1 153 ? -3.142 -13.125 11.033 1.00 88.12 153 ARG A C 1
ATOM 1246 O O . ARG A 1 153 ? -4.068 -13.278 11.822 1.00 88.12 153 ARG A O 1
ATOM 1253 N N . ALA A 1 154 ? -2.878 -13.993 10.058 1.00 86.94 154 ALA A N 1
ATOM 1254 C CA . ALA A 1 154 ? -3.651 -15.219 9.871 1.00 86.94 154 ALA A CA 1
ATOM 1255 C C . ALA A 1 154 ? -3.552 -16.153 11.091 1.00 86.94 154 ALA A C 1
ATOM 1257 O O . ALA A 1 154 ? -4.570 -16.670 11.547 1.00 86.94 154 ALA A O 1
ATOM 1258 N N . GLU A 1 155 ? -2.357 -16.313 11.662 1.00 88.38 155 GLU A N 1
ATOM 1259 C CA . GLU A 1 155 ? -2.150 -17.124 12.868 1.00 88.38 155 GLU A CA 1
ATOM 1260 C C . GLU A 1 155 ? -2.821 -16.520 14.108 1.00 88.38 155 GLU A C 1
ATOM 1262 O O . GLU A 1 155 ? -3.443 -17.243 14.887 1.00 88.38 155 GLU A O 1
ATOM 1267 N N . LEU A 1 156 ? -2.757 -15.197 14.278 1.00 90.88 156 LEU A N 1
ATOM 1268 C CA . LEU A 1 156 ? -3.460 -14.508 15.363 1.00 90.88 156 LEU A CA 1
ATOM 1269 C C . LEU A 1 156 ? -4.976 -14.686 15.240 1.00 90.88 156 LEU A C 1
ATOM 1271 O O . LEU A 1 156 ? -5.623 -15.075 16.209 1.00 90.88 156 LEU A O 1
ATOM 1275 N N . LEU A 1 157 ? -5.535 -14.486 14.043 1.00 88.75 157 LEU A N 1
ATOM 1276 C CA . LEU A 1 157 ? -6.959 -14.712 13.787 1.00 88.75 157 LEU A CA 1
ATOM 1277 C C . LEU A 1 157 ? -7.355 -16.160 14.074 1.00 88.75 157 LEU A C 1
ATOM 1279 O O . LEU A 1 157 ? -8.367 -16.395 14.726 1.00 88.75 157 LEU A O 1
ATOM 1283 N N . ARG A 1 158 ? -6.542 -17.134 13.654 1.00 87.81 158 ARG A N 1
ATOM 1284 C CA . ARG A 1 158 ? -6.793 -18.550 13.938 1.00 87.81 158 ARG A CA 1
ATOM 1285 C C . ARG A 1 158 ? -6.837 -18.827 15.441 1.00 87.81 158 ARG A C 1
ATOM 1287 O O . ARG A 1 158 ? -7.730 -19.535 15.889 1.00 87.81 158 ARG A O 1
ATOM 1294 N N . ARG A 1 159 ? -5.915 -18.265 16.225 1.00 89.94 159 ARG A N 1
ATOM 1295 C CA . ARG A 1 159 ? -5.888 -18.442 17.688 1.00 89.94 159 ARG A CA 1
ATOM 1296 C C . ARG A 1 159 ? -7.066 -17.761 18.382 1.00 89.94 159 ARG A C 1
ATOM 1298 O O . ARG A 1 159 ? -7.627 -18.341 19.304 1.00 89.94 159 ARG A O 1
ATOM 1305 N N . CYS A 1 160 ? -7.466 -16.576 17.922 1.00 91.00 160 CYS A N 1
ATOM 1306 C CA . CYS A 1 160 ? -8.627 -15.869 18.463 1.00 91.00 160 CYS A CA 1
ATOM 1307 C C . CYS A 1 160 ? -9.951 -16.576 18.136 1.00 91.00 160 CYS A C 1
ATOM 1309 O O . CYS A 1 160 ? -10.851 -16.591 18.967 1.00 91.00 160 CYS A O 1
ATOM 1311 N N . LEU A 1 161 ? -10.075 -17.162 16.939 1.00 89.19 161 LEU A N 1
ATOM 1312 C CA . LEU A 1 161 ? -11.294 -17.847 16.495 1.00 89.19 161 LEU A CA 1
ATOM 1313 C C . LEU A 1 161 ? -11.383 -19.300 16.983 1.00 89.19 161 LEU A C 1
ATOM 1315 O O . LEU A 1 161 ? -12.485 -19.818 17.142 1.00 89.19 161 LEU A O 1
ATOM 1319 N N . PHE A 1 162 ? -10.245 -19.955 17.238 1.00 87.31 162 PHE A N 1
ATOM 1320 C CA . PHE A 1 162 ? -10.177 -21.349 17.693 1.00 87.31 162 PHE A CA 1
ATOM 1321 C C . PHE A 1 162 ? -9.340 -21.508 18.977 1.00 87.31 162 PHE A C 1
ATOM 1323 O O . PHE A 1 162 ? -8.322 -22.207 18.968 1.00 87.31 162 PHE A O 1
ATOM 1330 N N . PRO A 1 163 ? -9.763 -20.911 20.106 1.00 71.44 163 PRO A N 1
ATOM 1331 C CA . PRO A 1 163 ? -9.017 -20.953 21.365 1.00 71.44 163 PRO A CA 1
ATOM 1332 C C . PRO A 1 163 ? -8.939 -22.349 22.017 1.00 71.44 163 PRO A C 1
ATOM 1334 O O . PRO A 1 163 ? -8.236 -22.510 23.009 1.00 71.44 163 PRO A O 1
ATOM 1337 N N . HIS A 1 164 ? -9.652 -23.363 21.507 1.00 59.12 164 HIS A N 1
ATOM 1338 C CA . HIS A 1 164 ? -9.771 -24.700 22.123 1.00 59.12 164 HIS A CA 1
ATOM 1339 C C . HIS A 1 164 ? -9.100 -25.843 21.340 1.00 59.12 164 HIS A C 1
ATOM 1341 O O . HIS A 1 164 ? -9.295 -27.004 21.672 1.00 59.12 164 HIS A O 1
ATOM 1347 N N . ASN A 1 165 ? -8.257 -25.539 20.347 1.00 53.84 165 ASN A N 1
ATOM 1348 C CA . ASN A 1 165 ? -7.420 -26.543 19.665 1.00 53.84 165 ASN A CA 1
ATOM 1349 C C . ASN A 1 165 ? -5.998 -26.636 20.255 1.00 53.84 165 ASN A C 1
ATOM 1351 O O . ASN A 1 165 ? -5.038 -26.900 19.531 1.00 53.84 165 ASN A O 1
ATOM 1355 N N . LEU A 1 166 ? -5.843 -26.400 21.561 1.00 56.81 166 LEU A N 1
ATOM 1356 C CA . LEU A 1 166 ? -4.668 -26.886 22.282 1.00 56.81 166 LEU A CA 1
ATOM 1357 C C . LEU A 1 166 ? -4.932 -28.366 22.594 1.00 56.81 166 LEU A C 1
ATOM 1359 O O . LEU A 1 166 ? -5.941 -28.645 23.244 1.00 56.81 166 LEU A O 1
ATOM 1363 N N . PRO A 1 167 ? -4.107 -29.319 22.123 1.00 47.47 167 PRO A N 1
ATOM 1364 C CA . PRO A 1 167 ? -4.267 -30.710 22.523 1.00 47.47 167 PRO A CA 1
ATOM 1365 C C . PRO A 1 167 ? -4.214 -30.793 24.051 1.00 47.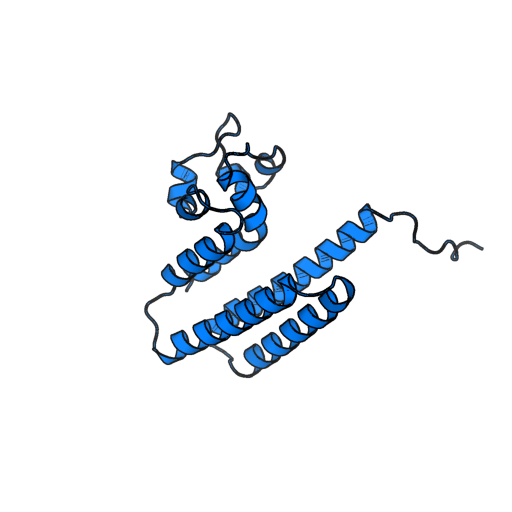47 167 PRO A C 1
ATOM 1367 O O . PRO A 1 167 ? -3.271 -30.312 24.677 1.00 47.47 167 PRO A O 1
ATOM 1370 N N . ALA A 1 168 ? -5.248 -31.390 24.639 1.00 49.56 168 ALA A N 1
ATOM 1371 C CA . ALA A 1 168 ? -5.406 -31.608 26.073 1.00 49.56 168 ALA A CA 1
ATOM 1372 C C . ALA A 1 168 ? -4.453 -32.691 26.635 1.00 49.56 168 ALA A C 1
ATOM 1374 O O . ALA A 1 168 ? -4.785 -33.361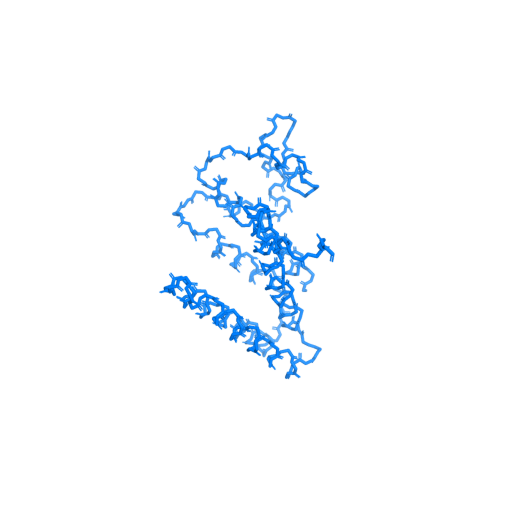 27.605 1.00 49.56 168 ALA A O 1
ATOM 1375 N N . GLU A 1 169 ? -3.267 -32.869 26.052 1.00 50.28 169 GLU A N 1
ATOM 1376 C CA . GLU A 1 169 ? -2.277 -33.871 26.464 1.00 50.28 169 GLU A CA 1
ATOM 1377 C C . GLU A 1 169 ? -0.977 -33.194 26.910 1.00 50.28 169 GLU A C 1
ATOM 1379 O O . GLU A 1 169 ? 0.032 -33.202 26.212 1.00 50.28 169 GLU A O 1
ATOM 1384 N N . ALA A 1 170 ? -1.009 -32.570 28.087 1.00 48.50 170 ALA A N 1
ATOM 1385 C CA . ALA A 1 170 ? 0.196 -32.279 28.873 1.00 48.50 170 ALA A CA 1
ATOM 1386 C C . ALA A 1 170 ? -0.133 -32.100 30.368 1.00 48.50 170 ALA A C 1
ATOM 1388 O O . ALA A 1 170 ? 0.450 -31.253 31.042 1.00 48.50 170 ALA A O 1
ATOM 1389 N N . ALA A 1 171 ? -1.106 -32.857 30.882 1.00 45.31 171 ALA A N 1
ATOM 1390 C CA . ALA A 1 171 ? -1.426 -32.880 32.307 1.00 45.31 171 ALA A CA 1
ATOM 1391 C C . ALA A 1 171 ? -1.916 -34.272 32.733 1.00 45.31 171 ALA A C 1
ATOM 1393 O O . ALA A 1 171 ? -3.097 -34.468 33.002 1.00 45.31 171 ALA A O 1
ATOM 1394 N N . THR A 1 172 ? -0.978 -35.216 32.786 1.00 47.69 172 THR A N 1
ATOM 1395 C CA . THR A 1 172 ? -0.986 -36.384 33.684 1.00 47.69 172 THR A CA 1
ATOM 1396 C C . THR A 1 172 ? 0.452 -36.748 33.985 1.00 47.69 172 THR A C 1
ATOM 1398 O O . THR A 1 172 ? 1.231 -36.815 33.007 1.00 47.69 172 THR A O 1
#

Foldseek 3Di:
DVLLLVLVVCVVVLVQLLCQLVVHARDPCLCVDPPSVQQADPVRGGDPVSCVVNVNVQLNHHDDRPCNVVSSVVSSVVRDPDDDPVLVVLLVVVVVLVVVLVVDCVVDDPVCNVVSLVVSLVVLVVSLVVDPPGPVNSVSVSVNVVSVVVVVVVVVVCCVVCVPPPPPPDDD

Sequence (172 aa):
WQAAVLWFAWLPFLPVFEHLSRGAPPPDWMALDYRLGTLLDENGALRADALERQGLSPLLAAGEPGQVASRWAATWRQRWPATDPMSRRRLDAFCAVIDTHLAAFRRAAPHSAWELREALRERLRLMFHQRLLEPVTVFIYLALVLLDLERLRAELLRRCLFPHNLPAEAAT